Protein AF-A0A3N5HQS6-F1 (afdb_monomer_lite)

pLDDT: mean 75.88, std 8.51, range [41.97, 86.38]

Secondary structure (DSSP, 8-state):
-HHHHHHHHHHHHHHHHHHHIIIIITT-TT-HHHHHHHHHHHHHHHHHHHHHHHHHHHHHHH--EEETTEEE-SSS--SEEGGGEEEEEEETTTEEEEEETTS-EEEEETTSTTHHHHHHHHHHHTT-S-TTS----

Sequence (137 aa):
MGYWVALLLSLALSVLIAWVWAFVGSSRVDGAFQMRVAWWLALIFGCGAAFAGQRIFRLYRQALRWRGDVLTWNGSGGHVAMRSLVSLQTSVFGFAQARFAGGRSLSVDLAAAGSSDLIEKIEDVNGLAPADRPGEH

Foldseek 3Di:
DVLVCQLVVLQVLLVVLVVCLVPVQVPDPPCPVVSVVSVVSSVVSVVSNVVSVVVVVVVVQQVWDDDPQWTATRDPDGTAGLLQWPDWDQDPVQWIWTAGPPGDIDIHRNPDPCSVVVVCVSCVSNVVDDPPDDDDD

Radius of gyration: 21.73 Å; chains: 1; bounding box: 57×31×57 Å

Structure (mmCIF, N/CA/C/O backbone):
data_AF-A0A3N5HQS6-F1
#
_entry.id   AF-A0A3N5HQS6-F1
#
loop_
_atom_site.group_PDB
_atom_site.id
_atom_site.type_symbol
_atom_site.label_atom_id
_atom_site.label_alt_id
_atom_site.label_comp_id
_atom_site.label_asym_id
_atom_site.label_entity_id
_atom_site.label_seq_id
_atom_site.pdbx_PDB_ins_code
_atom_site.Cartn_x
_atom_site.Cartn_y
_atom_site.Cartn_z
_atom_site.occupancy
_atom_site.B_iso_or_equiv
_atom_site.auth_seq_id
_atom_site.auth_comp_id
_atom_site.auth_asym_id
_atom_site.auth_atom_id
_atom_site.pdbx_PDB_model_num
ATOM 1 N N . MET A 1 1 ? -8.039 2.683 -5.747 1.00 58.84 1 MET A N 1
ATOM 2 C CA . MET A 1 1 ? -7.737 3.061 -7.153 1.00 58.84 1 MET A CA 1
ATOM 3 C C . MET A 1 1 ? -6.291 3.527 -7.346 1.00 58.84 1 MET A C 1
ATOM 5 O O . MET A 1 1 ? -5.657 3.072 -8.289 1.00 58.84 1 MET A O 1
ATOM 9 N N . GLY A 1 2 ? -5.734 4.360 -6.454 1.00 72.75 2 GLY A N 1
ATOM 10 C CA . GLY A 1 2 ? -4.402 4.967 -6.634 1.00 72.75 2 GLY A CA 1
ATOM 11 C C . GLY A 1 2 ? -3.243 3.996 -6.910 1.00 72.75 2 GLY A C 1
ATOM 12 O O . GLY A 1 2 ? -2.469 4.229 -7.832 1.00 72.75 2 GLY A O 1
ATOM 13 N N . TYR A 1 3 ? -3.151 2.868 -6.194 1.00 72.19 3 TYR A N 1
ATOM 14 C CA . TYR A 1 3 ? -2.060 1.901 -6.410 1.00 72.19 3 TYR A CA 1
ATOM 15 C C . TYR A 1 3 ? -2.093 1.217 -7.780 1.00 72.19 3 TYR A C 1
ATOM 17 O O . TYR A 1 3 ? -1.038 0.952 -8.351 1.00 72.19 3 TYR A O 1
ATOM 25 N N . TRP A 1 4 ? -3.284 0.960 -8.327 1.00 72.19 4 TRP A N 1
ATOM 26 C CA . TRP A 1 4 ? -3.434 0.372 -9.660 1.00 72.19 4 TRP A CA 1
ATOM 27 C C . TRP A 1 4 ? -2.982 1.340 -10.750 1.00 72.19 4 TRP A C 1
ATOM 29 O O . TRP A 1 4 ? -2.254 0.942 -11.654 1.00 72.19 4 TRP A O 1
ATOM 39 N N . VAL A 1 5 ? -3.349 2.619 -10.625 1.00 79.50 5 VAL A N 1
ATOM 40 C CA . VAL A 1 5 ? -2.895 3.673 -11.542 1.00 79.50 5 VAL A CA 1
ATOM 41 C C . VAL A 1 5 ? -1.380 3.838 -11.456 1.00 79.50 5 VAL A C 1
ATOM 43 O O . VAL A 1 5 ? -0.713 3.833 -12.485 1.00 79.50 5 VAL A O 1
ATOM 46 N N . ALA A 1 6 ? -0.820 3.908 -10.243 1.00 75.81 6 ALA A N 1
ATOM 47 C CA . ALA A 1 6 ? 0.623 4.015 -10.043 1.00 75.81 6 ALA A CA 1
ATOM 48 C C . ALA A 1 6 ? 1.382 2.823 -10.647 1.00 75.81 6 ALA A C 1
ATOM 50 O O . ALA A 1 6 ? 2.405 3.024 -11.300 1.00 75.81 6 ALA A O 1
ATOM 51 N N . LEU A 1 7 ? 0.866 1.599 -10.483 1.00 79.19 7 LEU A N 1
ATOM 52 C CA . LEU A 1 7 ? 1.436 0.398 -11.089 1.00 79.19 7 LEU A CA 1
ATOM 53 C C . LEU A 1 7 ? 1.385 0.461 -12.618 1.00 79.19 7 LEU A C 1
ATOM 55 O O . LEU A 1 7 ? 2.422 0.311 -13.256 1.00 79.19 7 LEU A O 1
ATOM 59 N N . LEU A 1 8 ? 0.207 0.703 -13.199 1.00 81.00 8 LEU A N 1
ATOM 60 C CA . LEU A 1 8 ? 0.020 0.703 -14.652 1.00 81.00 8 LEU A CA 1
ATOM 61 C C . LEU A 1 8 ? 0.843 1.798 -15.328 1.00 81.00 8 LEU A C 1
ATOM 63 O O . LEU A 1 8 ? 1.497 1.536 -16.333 1.00 81.00 8 LEU A O 1
ATOM 67 N N . LEU A 1 9 ? 0.851 3.003 -14.760 1.00 82.75 9 LEU A N 1
ATOM 68 C CA . LEU A 1 9 ? 1.560 4.143 -15.329 1.00 82.75 9 LEU A CA 1
ATOM 69 C C . LEU A 1 9 ? 3.077 3.959 -15.220 1.00 82.75 9 LEU A C 1
ATOM 71 O O . LEU A 1 9 ? 3.785 4.160 -16.203 1.00 82.75 9 LEU A O 1
ATOM 75 N N . SER A 1 10 ? 3.575 3.494 -14.068 1.00 79.06 10 SER A N 1
ATOM 76 C CA . SER A 1 10 ? 5.007 3.214 -13.886 1.00 79.06 10 SER A CA 1
ATOM 77 C C . SER A 1 10 ? 5.477 2.066 -14.781 1.00 79.06 10 SER A C 1
ATOM 79 O O . SER A 1 10 ? 6.552 2.144 -15.369 1.00 79.06 10 SER A O 1
ATOM 81 N N . LEU A 1 11 ? 4.657 1.023 -14.942 1.00 80.62 11 LEU A N 1
ATOM 82 C CA . LEU A 1 11 ? 4.948 -0.086 -15.847 1.00 80.62 11 LEU A CA 1
ATOM 83 C C . LEU A 1 11 ? 4.964 0.382 -17.308 1.00 80.62 11 LEU A C 1
ATOM 85 O O . LEU A 1 11 ? 5.912 0.083 -18.027 1.00 80.62 11 LEU A O 1
ATOM 89 N N . ALA A 1 12 ? 3.960 1.152 -17.737 1.00 82.00 12 ALA A N 1
ATOM 90 C CA . ALA A 1 12 ? 3.877 1.684 -19.095 1.00 82.00 12 ALA A CA 1
ATOM 91 C C . ALA A 1 12 ? 5.069 2.594 -19.430 1.00 82.00 12 ALA A C 1
ATOM 93 O O . ALA A 1 12 ? 5.662 2.451 -20.497 1.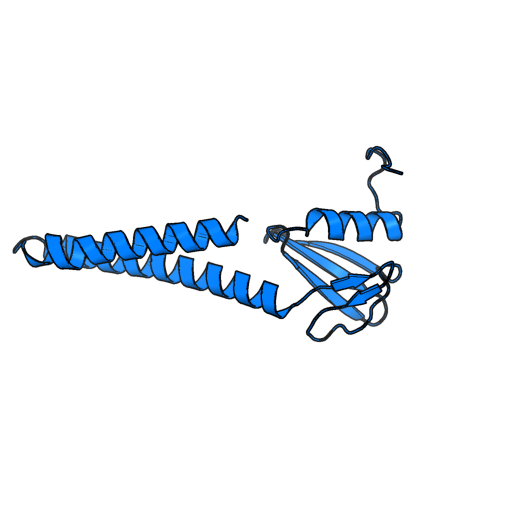00 82.00 12 ALA A O 1
ATOM 94 N N . LEU A 1 13 ? 5.468 3.475 -18.505 1.00 82.56 13 LEU A N 1
ATOM 95 C CA . LEU A 1 13 ? 6.668 4.305 -18.640 1.00 82.56 13 LEU A CA 1
ATOM 96 C C . LEU A 1 13 ? 7.939 3.457 -18.724 1.00 82.56 13 LEU A C 1
ATOM 98 O O . LEU A 1 13 ? 8.747 3.672 -19.623 1.00 82.56 13 LEU A O 1
ATOM 102 N N . SER A 1 14 ? 8.105 2.471 -17.837 1.00 82.56 14 SER A N 1
ATOM 103 C CA . SER A 1 14 ? 9.261 1.565 -17.863 1.00 82.56 14 SER A CA 1
ATOM 104 C C . SER A 1 14 ? 9.364 0.822 -19.201 1.00 82.56 14 SER A C 1
ATOM 106 O O . SER A 1 14 ? 10.429 0.812 -19.817 1.00 82.56 14 SER A O 1
ATOM 108 N N . VAL A 1 15 ? 8.246 0.287 -19.706 1.00 82.12 15 VAL A N 1
ATOM 109 C CA . VAL A 1 15 ? 8.174 -0.403 -21.004 1.00 82.12 15 VAL A CA 1
ATOM 110 C C . VAL A 1 15 ? 8.475 0.547 -22.160 1.00 82.12 15 VAL A C 1
ATOM 112 O O . VAL A 1 15 ? 9.247 0.188 -23.044 1.00 82.12 15 VAL A O 1
ATOM 115 N N . LEU A 1 16 ? 7.925 1.764 -22.153 1.00 84.19 16 LEU A N 1
ATOM 116 C CA . LEU A 1 16 ? 8.197 2.767 -23.183 1.00 84.19 16 LEU A CA 1
ATOM 117 C C . LEU A 1 16 ? 9.685 3.140 -23.216 1.00 84.19 16 LEU A C 1
ATOM 119 O O . LEU A 1 16 ? 10.287 3.177 -24.285 1.00 84.19 16 LEU A O 1
ATOM 123 N N . ILE A 1 17 ? 10.295 3.371 -22.052 1.00 81.19 17 ILE A N 1
ATOM 124 C CA . ILE A 1 17 ? 11.719 3.708 -21.940 1.00 81.19 17 ILE A CA 1
ATOM 125 C C . ILE A 1 17 ? 12.589 2.531 -22.400 1.00 81.19 17 ILE A C 1
ATOM 127 O O . ILE A 1 17 ? 13.545 2.734 -23.149 1.00 81.19 17 ILE A O 1
ATOM 131 N N . ALA A 1 18 ? 12.244 1.302 -22.009 1.00 78.12 18 ALA A N 1
ATOM 132 C CA . ALA A 1 18 ? 12.936 0.097 -22.460 1.00 78.12 18 ALA A CA 1
ATOM 133 C C . ALA A 1 18 ? 12.811 -0.101 -23.979 1.00 78.12 18 ALA A C 1
ATOM 135 O O . ALA A 1 18 ? 13.784 -0.461 -24.640 1.00 78.12 18 ALA A O 1
ATOM 136 N N . TRP A 1 19 ? 11.640 0.187 -24.548 1.00 79.94 19 TRP A N 1
ATOM 137 C CA . TRP A 1 19 ? 11.405 0.124 -25.987 1.00 79.94 19 TRP A CA 1
ATOM 138 C C . TRP A 1 19 ? 12.246 1.160 -26.745 1.00 79.94 19 TRP A C 1
ATOM 140 O O . TRP A 1 19 ? 12.931 0.810 -27.708 1.00 79.94 19 TRP A O 1
ATOM 150 N N . VAL A 1 20 ? 12.280 2.412 -26.271 1.00 79.62 20 VAL A N 1
ATOM 151 C CA . VAL A 1 20 ? 13.139 3.470 -26.834 1.00 79.62 20 VAL A CA 1
ATOM 152 C C . VAL A 1 20 ? 14.612 3.069 -26.748 1.00 79.62 20 VAL A C 1
ATOM 154 O O . VAL A 1 20 ? 15.352 3.229 -27.718 1.00 79.62 20 VAL A O 1
ATOM 157 N N . TRP A 1 21 ? 15.044 2.498 -25.623 1.00 76.19 21 TRP A N 1
ATOM 158 C CA . TRP A 1 21 ? 16.409 2.003 -25.461 1.00 76.19 21 TRP A CA 1
ATOM 159 C C . TRP A 1 21 ? 16.751 0.906 -26.482 1.00 76.19 21 TRP A C 1
ATOM 161 O O . TRP A 1 21 ? 17.782 0.995 -27.150 1.00 76.19 21 TRP A O 1
ATOM 171 N N . ALA A 1 22 ? 15.868 -0.084 -26.647 1.00 74.25 22 ALA A N 1
ATOM 172 C CA . ALA A 1 22 ? 16.094 -1.243 -27.507 1.00 74.25 22 ALA A CA 1
ATOM 173 C C . ALA A 1 22 ? 16.094 -0.902 -29.008 1.00 74.25 22 ALA A C 1
ATOM 175 O O . ALA A 1 22 ? 16.921 -1.437 -29.746 1.00 74.25 22 ALA A O 1
ATOM 176 N N . PHE A 1 23 ? 15.204 -0.014 -29.464 1.00 74.88 23 PHE A N 1
ATOM 177 C CA . PHE A 1 23 ? 15.024 0.283 -30.894 1.00 74.88 23 PHE A CA 1
ATOM 178 C C . PHE A 1 23 ? 15.694 1.586 -31.357 1.00 74.88 23 PHE A C 1
ATOM 180 O O . PHE A 1 23 ? 16.264 1.635 -32.447 1.00 74.88 23 PHE A O 1
ATOM 187 N N . VAL A 1 24 ? 15.647 2.648 -30.547 1.00 66.81 24 VAL A N 1
ATOM 188 C CA . VAL A 1 24 ? 16.149 3.986 -30.925 1.00 66.81 24 VAL A CA 1
ATOM 189 C C . VAL A 1 24 ? 17.568 4.224 -30.411 1.00 66.81 24 VAL A C 1
ATOM 191 O O . VAL A 1 24 ? 18.371 4.870 -31.079 1.00 66.81 24 VAL A O 1
ATOM 194 N N . GLY A 1 25 ? 17.890 3.713 -29.221 1.00 59.44 25 GLY A N 1
ATOM 195 C CA . GLY A 1 25 ? 19.224 3.847 -28.637 1.00 59.44 25 GLY A CA 1
ATOM 196 C C . GLY A 1 25 ? 20.268 2.979 -29.341 1.00 59.44 25 GLY A C 1
ATOM 197 O O . GLY A 1 25 ? 21.368 3.448 -29.613 1.00 59.44 25 GLY A O 1
ATOM 198 N N . SER A 1 26 ? 19.915 1.735 -29.681 1.00 61.91 26 SER A N 1
ATOM 199 C CA . SER A 1 26 ? 20.838 0.752 -30.279 1.00 61.91 26 SER A CA 1
ATOM 200 C C . SER A 1 26 ? 21.349 1.141 -31.670 1.00 61.91 26 SER A C 1
ATOM 202 O O . SER A 1 26 ? 22.378 0.636 -32.112 1.00 61.91 26 SER A O 1
ATOM 204 N N . SER A 1 27 ? 20.658 2.061 -32.345 1.00 62.53 27 SER A N 1
ATOM 205 C CA . SER A 1 27 ? 20.974 2.550 -33.687 1.00 62.53 27 SER A CA 1
ATOM 206 C C . SER A 1 27 ? 21.836 3.824 -33.701 1.00 62.53 27 SER A C 1
ATOM 208 O O . SER A 1 27 ? 22.257 4.251 -34.777 1.00 62.53 27 SER A O 1
ATOM 210 N N . ARG A 1 28 ? 22.146 4.438 -32.544 1.00 64.31 28 ARG A N 1
ATOM 211 C CA . ARG A 1 28 ? 22.960 5.669 -32.455 1.00 64.31 28 ARG A CA 1
ATOM 212 C C . ARG A 1 28 ? 24.326 5.416 -31.811 1.00 64.31 28 ARG A C 1
ATOM 214 O O . ARG A 1 28 ? 24.419 5.161 -30.614 1.00 64.31 28 ARG A O 1
ATOM 221 N N . VAL A 1 29 ? 25.391 5.589 -32.596 1.00 58.25 29 VAL A N 1
ATOM 222 C CA . VAL A 1 29 ? 26.792 5.370 -32.179 1.00 58.25 29 VAL A CA 1
ATOM 223 C C . VAL A 1 29 ? 27.262 6.363 -31.093 1.00 58.25 29 VAL A C 1
ATOM 225 O O . VAL A 1 29 ? 28.062 5.987 -30.243 1.00 58.25 29 VAL A O 1
ATOM 228 N N . ASP A 1 30 ? 26.679 7.568 -31.018 1.00 64.38 30 ASP A N 1
ATOM 229 C CA . ASP A 1 30 ? 26.997 8.598 -30.001 1.00 64.38 30 ASP A CA 1
ATOM 230 C C . ASP A 1 30 ? 26.065 8.590 -28.766 1.00 64.38 30 ASP A C 1
ATOM 232 O O . ASP A 1 30 ? 26.090 9.487 -27.922 1.00 64.38 30 ASP A O 1
ATOM 236 N N . GLY A 1 31 ? 25.208 7.573 -28.632 1.00 61.88 31 GLY A N 1
ATOM 237 C CA . GLY A 1 31 ? 24.135 7.529 -27.630 1.00 61.88 31 GLY A CA 1
ATOM 238 C C . GLY A 1 31 ? 24.490 6.903 -26.276 1.00 61.88 31 GLY A C 1
ATOM 239 O O . GLY A 1 31 ? 23.603 6.770 -25.433 1.00 61.88 31 GLY A O 1
ATOM 240 N N . ALA A 1 32 ? 25.740 6.499 -26.025 1.00 71.56 32 ALA A N 1
ATOM 241 C CA . ALA A 1 32 ? 26.094 5.644 -24.880 1.00 71.56 32 ALA A CA 1
ATOM 242 C C . ALA A 1 32 ? 25.681 6.217 -23.506 1.00 71.56 32 ALA A C 1
ATOM 244 O O . ALA A 1 32 ? 25.231 5.478 -22.625 1.00 71.56 32 ALA A O 1
ATOM 245 N N . PHE A 1 33 ? 25.778 7.538 -23.319 1.00 71.50 33 PHE A N 1
ATOM 246 C CA . PHE A 1 33 ? 25.311 8.201 -22.097 1.00 71.50 33 PHE A CA 1
ATOM 247 C C . PHE A 1 33 ? 23.777 8.193 -21.985 1.00 71.50 33 PHE A C 1
ATOM 249 O O . PHE A 1 33 ? 23.237 7.843 -20.935 1.00 71.50 33 PHE A O 1
ATOM 256 N N . GLN A 1 34 ? 23.065 8.484 -23.079 1.00 70.50 34 GLN A N 1
ATOM 257 C CA . GLN A 1 34 ? 21.597 8.442 -23.126 1.00 70.50 34 GLN A CA 1
ATOM 258 C C . GLN A 1 34 ? 21.064 7.026 -22.867 1.00 70.50 34 GLN A C 1
ATOM 260 O O . GLN A 1 34 ? 20.081 6.858 -22.149 1.00 70.50 34 GLN A O 1
ATOM 265 N N . MET A 1 35 ? 21.756 5.999 -23.367 1.00 74.06 35 MET A N 1
ATOM 266 C CA . MET A 1 35 ? 21.405 4.600 -23.125 1.00 74.06 35 MET A CA 1
ATOM 267 C C . MET A 1 35 ? 21.574 4.190 -21.655 1.00 74.06 35 MET A C 1
ATOM 269 O O . MET A 1 35 ? 20.740 3.447 -21.139 1.00 74.06 35 MET A O 1
ATOM 273 N N . ARG A 1 36 ? 22.594 4.698 -20.946 1.00 78.69 36 ARG A N 1
ATOM 274 C CA . ARG A 1 36 ? 22.748 4.471 -19.493 1.00 78.69 36 ARG A CA 1
ATOM 275 C C . ARG A 1 36 ? 21.651 5.163 -18.686 1.00 78.69 36 ARG A C 1
ATOM 277 O O . ARG A 1 36 ? 21.110 4.564 -17.762 1.00 78.69 36 ARG A O 1
ATOM 284 N N . VAL A 1 37 ? 21.303 6.400 -19.039 1.00 79.00 37 VAL A N 1
ATOM 285 C CA . VAL A 1 37 ? 20.238 7.161 -18.364 1.00 79.00 37 VAL A CA 1
ATOM 286 C C . VAL A 1 37 ? 18.874 6.496 -18.567 1.00 79.00 37 VAL A C 1
ATOM 288 O O . VAL A 1 37 ? 18.142 6.307 -17.599 1.00 79.00 37 VAL A O 1
ATOM 291 N N . ALA A 1 38 ? 18.553 6.068 -19.791 1.00 79.00 38 ALA A N 1
ATOM 292 C CA . ALA A 1 38 ? 17.314 5.348 -20.083 1.00 79.00 38 ALA A CA 1
ATOM 293 C C . ALA A 1 38 ? 17.212 4.030 -19.299 1.00 79.00 38 ALA A C 1
ATOM 295 O O . ALA A 1 38 ? 16.154 3.723 -18.753 1.00 79.00 38 ALA A O 1
ATOM 296 N N . TRP A 1 39 ? 18.315 3.288 -19.163 1.00 77.50 39 TRP A N 1
ATOM 297 C CA . TRP A 1 39 ? 18.341 2.077 -18.344 1.00 77.50 39 TRP A CA 1
ATOM 298 C C . TRP A 1 39 ? 18.027 2.368 -16.867 1.00 77.50 39 TRP A C 1
ATOM 300 O O . TRP A 1 39 ? 17.177 1.703 -16.275 1.00 77.50 39 TRP A O 1
ATOM 310 N N . TRP A 1 40 ? 18.636 3.408 -16.286 1.00 78.75 40 TRP A N 1
ATOM 311 C CA . TRP A 1 40 ? 18.348 3.816 -14.906 1.00 78.75 40 TRP A CA 1
ATOM 312 C C . TRP A 1 40 ? 16.906 4.287 -14.715 1.00 78.75 40 TRP A C 1
ATOM 314 O O . TRP A 1 40 ? 16.279 3.918 -13.723 1.00 78.75 40 TRP A O 1
ATOM 324 N N . LEU A 1 41 ? 16.348 5.049 -15.662 1.00 81.81 41 LEU A N 1
ATOM 325 C CA . LEU A 1 41 ? 14.941 5.444 -15.605 1.00 81.81 41 LEU A CA 1
ATOM 326 C C . LEU A 1 41 ? 14.018 4.221 -15.666 1.00 81.81 41 LEU A C 1
ATOM 328 O O . LEU A 1 41 ? 13.121 4.101 -14.834 1.00 81.81 41 LEU A O 1
ATOM 332 N N . ALA A 1 42 ? 14.248 3.297 -16.604 1.00 80.06 42 ALA A N 1
ATOM 333 C CA . ALA A 1 42 ? 13.451 2.077 -16.718 1.00 80.06 42 ALA A CA 1
ATOM 334 C C . ALA A 1 42 ? 13.491 1.254 -15.423 1.00 80.06 42 ALA A C 1
ATOM 336 O O . ALA A 1 42 ? 12.451 0.749 -14.994 1.00 80.06 42 ALA A O 1
ATOM 337 N N . LEU A 1 43 ? 14.658 1.183 -14.772 1.00 82.19 43 LEU A N 1
ATOM 338 C CA . LEU A 1 43 ? 14.838 0.510 -13.490 1.00 82.19 43 LEU A CA 1
ATOM 339 C C . LEU A 1 43 ? 14.072 1.214 -12.365 1.00 82.19 43 LEU A C 1
ATOM 341 O O . LEU A 1 43 ? 13.345 0.552 -11.632 1.00 82.19 43 LEU A O 1
ATOM 345 N N . ILE A 1 44 ? 14.170 2.542 -12.243 1.00 85.88 44 ILE A N 1
ATOM 346 C CA . ILE A 1 44 ? 13.446 3.310 -11.216 1.00 85.88 44 ILE A CA 1
ATOM 347 C C . ILE A 1 44 ? 11.930 3.140 -11.378 1.00 85.88 44 ILE A C 1
ATOM 349 O O . ILE A 1 44 ? 11.237 2.835 -10.405 1.00 85.88 44 ILE A O 1
ATOM 353 N N . PHE A 1 45 ? 11.411 3.268 -12.602 1.00 79.44 45 PHE A N 1
ATOM 354 C CA . PHE A 1 45 ? 9.988 3.064 -12.881 1.00 79.44 45 PHE A CA 1
ATOM 355 C C . PHE A 1 45 ? 9.556 1.607 -12.662 1.00 79.44 45 PHE A C 1
ATOM 357 O O . PHE A 1 45 ? 8.486 1.361 -12.103 1.00 79.44 45 PHE A O 1
ATOM 364 N N . GLY A 1 46 ? 10.403 0.639 -13.021 1.00 77.25 46 GLY A N 1
ATOM 365 C CA . GLY A 1 46 ? 10.173 -0.780 -12.748 1.00 77.25 46 GLY A CA 1
ATOM 366 C C . GLY A 1 46 ? 10.103 -1.080 -11.247 1.00 77.25 46 GLY A C 1
ATOM 367 O O . GLY A 1 46 ? 9.169 -1.740 -10.792 1.00 77.25 46 GLY A O 1
ATOM 368 N N . CYS A 1 47 ? 11.024 -0.529 -10.454 1.00 85.12 47 CYS A N 1
ATOM 369 C CA . CYS A 1 47 ? 11.001 -0.615 -8.993 1.00 85.12 47 CYS A CA 1
ATOM 370 C C . CYS A 1 47 ? 9.746 0.040 -8.399 1.00 85.12 47 CYS A C 1
ATOM 372 O O . CYS A 1 47 ? 9.131 -0.528 -7.497 1.00 85.12 47 CYS A O 1
ATOM 374 N N . GLY A 1 48 ? 9.323 1.194 -8.925 1.00 78.12 48 GLY A N 1
ATOM 375 C CA . GLY A 1 48 ? 8.073 1.849 -8.531 1.00 78.12 48 GLY A CA 1
ATOM 376 C C . GLY A 1 48 ? 6.843 0.973 -8.792 1.00 78.12 48 GLY A C 1
ATOM 377 O O . GLY A 1 48 ? 5.999 0.802 -7.908 1.00 78.12 48 GLY A O 1
ATOM 378 N N . ALA A 1 49 ? 6.778 0.340 -9.968 1.00 77.81 49 ALA A N 1
ATOM 379 C CA . ALA A 1 49 ? 5.720 -0.607 -10.312 1.00 77.81 49 ALA A CA 1
ATOM 380 C C . ALA A 1 49 ? 5.739 -1.847 -9.400 1.00 77.81 49 ALA A C 1
ATOM 382 O O . ALA A 1 49 ? 4.693 -2.252 -8.894 1.00 77.81 49 ALA A O 1
ATOM 383 N N . ALA A 1 50 ?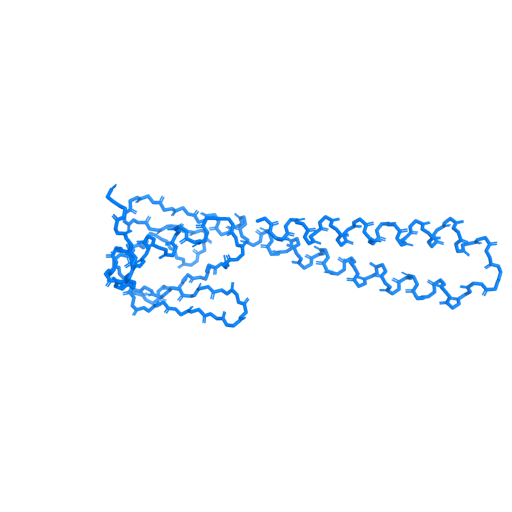 6.918 -2.415 -9.127 1.00 82.44 50 ALA A N 1
ATOM 384 C CA . ALA A 1 50 ? 7.073 -3.554 -8.224 1.00 82.44 50 ALA A CA 1
ATOM 385 C C . ALA A 1 50 ? 6.629 -3.215 -6.792 1.00 82.44 50 ALA A C 1
ATOM 387 O O . ALA A 1 50 ? 5.922 -4.002 -6.161 1.00 82.44 50 ALA A O 1
ATOM 388 N N . PHE A 1 51 ? 6.968 -2.022 -6.296 1.00 82.81 51 PHE A N 1
ATOM 389 C CA . PHE A 1 51 ? 6.519 -1.549 -4.991 1.00 82.81 51 PHE A CA 1
ATOM 390 C C . PHE A 1 51 ? 4.991 -1.423 -4.937 1.00 82.81 51 PHE A C 1
ATOM 392 O O . PHE A 1 51 ? 4.365 -1.980 -4.035 1.00 82.81 51 PHE A O 1
ATOM 399 N N . ALA A 1 52 ? 4.366 -0.773 -5.925 1.00 79.56 52 ALA A N 1
ATOM 400 C CA . ALA A 1 52 ? 2.907 -0.678 -6.011 1.00 79.56 52 ALA A CA 1
ATOM 401 C C . ALA A 1 52 ? 2.241 -2.066 -6.105 1.00 79.56 52 ALA A C 1
ATOM 403 O O . ALA A 1 52 ? 1.253 -2.333 -5.419 1.00 79.56 52 ALA A O 1
ATOM 404 N N . GLY A 1 53 ? 2.826 -2.987 -6.875 1.00 77.38 53 GLY A N 1
ATOM 405 C CA . GLY A 1 53 ? 2.352 -4.365 -7.009 1.00 77.38 53 GLY A CA 1
ATOM 406 C C . GLY A 1 53 ? 2.435 -5.139 -5.697 1.00 77.38 53 GLY A C 1
ATOM 407 O O . GLY A 1 53 ? 1.473 -5.796 -5.300 1.00 77.38 53 GLY A O 1
ATOM 408 N N . GLN A 1 54 ? 3.535 -4.994 -4.956 1.00 81.12 54 GLN A N 1
ATOM 409 C CA . GLN A 1 54 ? 3.686 -5.588 -3.629 1.00 81.12 54 GLN A CA 1
ATOM 410 C C . GLN A 1 54 ? 2.626 -5.067 -2.648 1.00 81.12 54 GLN A C 1
ATOM 412 O O . GLN A 1 54 ? 2.122 -5.828 -1.820 1.00 81.12 54 GLN A O 1
ATOM 417 N N . ARG A 1 55 ? 2.267 -3.781 -2.730 1.00 78.81 55 ARG A N 1
ATOM 418 C CA . ARG A 1 55 ? 1.216 -3.174 -1.896 1.00 78.81 55 ARG A CA 1
ATOM 419 C C . ARG A 1 55 ? -0.152 -3.759 -2.214 1.00 78.81 55 ARG A C 1
ATOM 421 O O . ARG A 1 55 ? -0.833 -4.218 -1.299 1.00 78.81 55 ARG A O 1
ATOM 428 N N . ILE A 1 56 ? -0.496 -3.830 -3.499 1.00 78.44 56 ILE A N 1
ATOM 429 C CA . ILE A 1 56 ? -1.725 -4.472 -3.978 1.00 78.44 56 ILE A CA 1
ATOM 430 C C . ILE A 1 56 ? -1.777 -5.925 -3.497 1.00 78.44 56 ILE A C 1
ATOM 432 O O . ILE A 1 56 ? -2.765 -6.340 -2.900 1.00 78.44 56 ILE A O 1
ATOM 436 N N . PHE A 1 57 ? -0.696 -6.688 -3.663 1.00 78.38 57 PHE A N 1
ATOM 437 C CA . PHE A 1 57 ? -0.649 -8.085 -3.237 1.00 78.38 57 PHE A CA 1
ATOM 438 C C . PHE A 1 57 ? -0.848 -8.250 -1.724 1.00 78.38 57 PHE A C 1
ATOM 440 O O . PHE A 1 57 ? -1.584 -9.134 -1.289 1.00 78.38 57 PHE A O 1
ATOM 447 N N . ARG A 1 58 ? -0.236 -7.385 -0.904 1.00 75.94 58 ARG A N 1
ATOM 448 C CA . ARG A 1 58 ? -0.439 -7.396 0.554 1.00 75.94 58 ARG A CA 1
ATOM 449 C C . ARG A 1 58 ? -1.888 -7.090 0.936 1.00 75.94 58 ARG A C 1
ATOM 451 O O . ARG A 1 58 ? -2.425 -7.786 1.793 1.00 75.94 58 ARG A O 1
ATOM 458 N N . LEU A 1 59 ? -2.516 -6.119 0.273 1.00 74.31 59 LEU A N 1
ATOM 459 C CA . LEU A 1 59 ? -3.928 -5.770 0.464 1.00 74.31 59 LEU A CA 1
ATOM 460 C C . LEU A 1 59 ? -4.856 -6.939 0.114 1.00 74.31 59 LEU A C 1
ATOM 462 O O . LEU A 1 59 ? -5.693 -7.330 0.924 1.00 74.31 59 LEU A O 1
ATOM 466 N N . TYR A 1 60 ? -4.656 -7.560 -1.052 1.00 72.44 60 TYR A N 1
ATOM 467 C CA . TYR A 1 60 ? -5.417 -8.748 -1.447 1.00 72.44 60 TYR A CA 1
ATOM 468 C C . TYR A 1 60 ? -5.216 -9.907 -0.469 1.00 72.44 60 TYR A C 1
ATOM 470 O O . TYR A 1 60 ? -6.168 -10.607 -0.128 1.00 72.44 60 TYR A O 1
ATOM 478 N N . ARG A 1 61 ? -3.989 -10.095 0.026 1.00 73.62 61 ARG A N 1
ATOM 479 C CA . ARG A 1 61 ? -3.670 -11.166 0.972 1.00 73.62 61 ARG A CA 1
ATOM 480 C C . ARG A 1 61 ? -4.279 -10.943 2.357 1.00 73.62 61 ARG A C 1
ATOM 482 O O . ARG A 1 61 ? -4.624 -11.930 3.002 1.00 73.62 61 ARG A O 1
ATOM 489 N N . GLN A 1 62 ? -4.439 -9.694 2.806 1.00 70.62 62 GLN A N 1
ATOM 490 C CA . GLN A 1 62 ? -5.116 -9.382 4.071 1.00 70.62 62 GLN A CA 1
ATOM 491 C C . GLN A 1 62 ? -6.594 -9.793 4.056 1.00 70.62 62 GLN A C 1
ATOM 493 O O . GLN A 1 62 ? -7.126 -10.068 5.128 1.00 70.62 62 GLN A O 1
ATOM 498 N N . ALA A 1 63 ? -7.232 -9.894 2.878 1.00 72.62 63 ALA A N 1
ATOM 499 C CA . ALA A 1 63 ? -8.594 -10.411 2.687 1.00 72.62 63 ALA A CA 1
ATOM 500 C C . ALA A 1 63 ? -9.570 -9.943 3.781 1.00 72.62 63 ALA A C 1
ATOM 502 O O . ALA A 1 63 ? -10.284 -10.747 4.383 1.00 72.62 63 ALA A O 1
ATOM 503 N N . LEU A 1 64 ? -9.530 -8.643 4.074 1.00 75.00 64 LEU A N 1
ATOM 504 C CA . LEU A 1 64 ? -10.294 -8.059 5.159 1.00 75.00 64 LEU A CA 1
ATOM 505 C C . LEU A 1 64 ? -11.783 -8.167 4.840 1.00 75.00 64 LEU A C 1
ATOM 507 O O . LEU A 1 64 ? -12.238 -7.737 3.782 1.00 75.00 64 LEU A O 1
ATOM 511 N N . ARG A 1 65 ? -12.536 -8.778 5.746 1.00 79.62 65 ARG A N 1
ATOM 512 C CA . ARG A 1 65 ? -13.980 -8.939 5.646 1.00 79.62 65 ARG A CA 1
ATOM 513 C C . ARG A 1 65 ? -14.591 -8.434 6.936 1.00 79.62 65 ARG A C 1
ATOM 515 O O . ARG A 1 65 ? -14.157 -8.795 8.025 1.00 79.62 65 ARG A O 1
ATOM 522 N N . TRP A 1 66 ? -15.626 -7.624 6.821 1.00 76.12 66 TRP A N 1
ATOM 523 C CA . TRP A 1 66 ? -16.464 -7.285 7.958 1.00 76.12 66 TRP A CA 1
ATOM 524 C C . TRP A 1 66 ? -17.867 -7.828 7.718 1.00 76.12 66 TRP A C 1
ATOM 526 O O . TRP A 1 66 ? -18.366 -7.834 6.592 1.00 76.12 66 TRP A O 1
ATOM 536 N N . ARG A 1 67 ? -18.494 -8.343 8.773 1.00 76.06 67 ARG A N 1
ATOM 537 C CA . ARG A 1 67 ? -19.882 -8.807 8.746 1.00 76.06 67 ARG A CA 1
ATOM 538 C C . ARG A 1 67 ? -20.555 -8.359 10.038 1.00 76.06 67 ARG A C 1
ATOM 540 O O . ARG A 1 67 ? -20.267 -8.906 11.100 1.00 76.06 67 ARG A O 1
ATOM 547 N N . GLY A 1 68 ? -21.436 -7.364 9.934 1.00 80.44 68 GLY A N 1
ATOM 548 C CA . GLY A 1 68 ? -22.023 -6.704 11.104 1.00 80.44 68 GLY A CA 1
ATOM 549 C C . GLY A 1 68 ? -20.937 -6.067 11.975 1.00 80.44 68 GLY A C 1
ATOM 550 O O . GLY A 1 68 ? -20.057 -5.392 11.451 1.00 80.44 68 GLY A O 1
ATOM 551 N N . ASP A 1 69 ? -20.965 -6.364 13.274 1.00 79.38 69 ASP A N 1
ATOM 552 C CA . ASP A 1 69 ? -20.011 -5.847 14.268 1.00 79.38 69 ASP A CA 1
ATOM 553 C C . ASP A 1 69 ? -18.700 -6.655 14.346 1.00 79.38 69 ASP A C 1
ATOM 555 O O . ASP A 1 69 ? -17.873 -6.403 15.222 1.00 79.38 69 ASP A O 1
ATOM 559 N N . VAL A 1 70 ? -18.488 -7.652 13.477 1.00 81.00 70 VAL A N 1
ATOM 560 C CA . VAL A 1 70 ? -17.295 -8.515 13.515 1.00 81.00 70 VAL A CA 1
ATOM 561 C C . VAL A 1 70 ? -16.397 -8.251 12.315 1.00 81.00 70 VAL A C 1
ATOM 563 O O . VAL A 1 70 ? -16.816 -8.346 11.160 1.00 81.00 70 VAL A O 1
ATOM 566 N N . LEU A 1 71 ? -15.129 -7.987 12.608 1.00 82.81 71 LEU A N 1
ATOM 567 C CA . LEU A 1 71 ? -14.051 -7.810 11.653 1.00 82.81 71 LEU A CA 1
ATOM 568 C C . LEU A 1 71 ? -13.189 -9.075 11.603 1.00 82.81 71 LEU A C 1
ATOM 570 O O . LEU A 1 71 ? -12.847 -9.654 12.638 1.00 82.81 71 LEU A O 1
ATOM 574 N N . THR A 1 72 ? -12.842 -9.517 10.400 1.00 81.62 72 THR A N 1
ATOM 575 C CA . THR A 1 72 ? -11.985 -10.679 10.158 1.00 81.62 72 THR A CA 1
ATOM 576 C C . THR A 1 72 ? -10.970 -10.346 9.079 1.00 81.62 72 THR A C 1
ATOM 578 O O . THR A 1 72 ? -11.279 -9.678 8.094 1.00 81.62 72 THR A O 1
ATOM 581 N N . TRP A 1 73 ? -9.727 -10.779 9.257 1.00 83.88 73 TRP A N 1
ATOM 582 C CA . TRP A 1 73 ? -8.701 -10.616 8.236 1.00 83.88 73 TRP A CA 1
ATOM 583 C C . TRP A 1 73 ? -7.737 -11.793 8.256 1.00 83.88 73 TRP A C 1
ATOM 585 O O . TRP A 1 73 ? -7.530 -12.445 9.279 1.00 83.88 73 TRP A O 1
ATOM 595 N N . ASN A 1 74 ? -7.145 -12.085 7.104 1.00 69.81 74 ASN A N 1
ATOM 596 C CA . ASN A 1 74 ? -6.122 -13.113 6.994 1.00 69.81 74 ASN A CA 1
ATOM 597 C C . ASN A 1 74 ? -4.824 -12.610 7.640 1.00 69.81 74 ASN A C 1
ATOM 599 O O . ASN A 1 74 ? -4.202 -11.656 7.166 1.00 69.81 74 ASN A O 1
ATOM 603 N N . GLY A 1 75 ? -4.414 -13.255 8.735 1.00 69.44 75 GLY A N 1
ATOM 604 C CA . GLY A 1 75 ? -3.218 -12.906 9.502 1.00 69.44 75 GLY A CA 1
ATOM 605 C C . GLY A 1 75 ? -3.371 -13.199 10.996 1.00 69.44 75 GLY A C 1
ATOM 606 O O . GLY A 1 75 ? -4.099 -14.101 11.394 1.00 69.44 75 GLY A O 1
ATOM 607 N N . SER A 1 76 ? -2.682 -12.421 11.834 1.00 61.03 76 SER A N 1
ATOM 608 C CA . SER A 1 76 ? -2.661 -12.568 13.301 1.00 61.03 76 SER A CA 1
ATOM 609 C C . SER A 1 76 ? -3.935 -12.097 14.017 1.00 61.03 76 SER A C 1
ATOM 611 O O . SER A 1 76 ? -4.008 -12.149 15.245 1.00 61.03 76 SER A O 1
ATOM 613 N N . GLY A 1 77 ? -4.943 -11.627 13.283 1.00 63.00 77 GLY A N 1
ATOM 614 C CA . GLY A 1 77 ? -6.189 -11.133 13.850 1.00 63.00 77 GLY A CA 1
ATOM 615 C C . GLY A 1 77 ? -7.371 -11.900 13.301 1.00 63.00 77 GLY A C 1
ATOM 616 O O . GLY A 1 77 ? -7.907 -11.555 12.256 1.00 63.00 77 GLY A O 1
ATOM 617 N N . GLY A 1 78 ? -7.751 -12.955 14.023 1.00 65.31 78 GLY A N 1
ATOM 618 C CA . GLY A 1 78 ? -8.980 -13.702 13.770 1.00 65.31 78 GLY A CA 1
ATOM 619 C C . GLY A 1 78 ? -10.239 -12.844 13.952 1.00 65.31 78 GLY A C 1
ATOM 620 O O . GLY A 1 78 ? -10.251 -11.647 13.702 1.00 65.31 78 GLY A O 1
ATOM 621 N N . HIS A 1 79 ? -11.329 -13.445 14.419 1.00 76.38 79 HIS A N 1
ATOM 622 C CA . HIS A 1 79 ? -12.577 -12.713 14.648 1.00 76.38 79 HIS A CA 1
ATOM 623 C C . HIS A 1 79 ? -12.415 -11.678 15.775 1.00 76.38 79 HIS A C 1
ATOM 625 O O . HIS A 1 79 ? -12.126 -12.043 16.919 1.00 76.38 79 HIS A O 1
ATOM 631 N N . VAL A 1 80 ? -12.578 -10.392 15.454 1.00 80.31 80 VAL A N 1
ATOM 632 C CA . VAL A 1 80 ? -12.504 -9.275 16.407 1.00 80.31 80 VAL A CA 1
ATOM 633 C C . VAL A 1 80 ? -13.779 -8.449 16.319 1.00 80.31 80 VAL A C 1
ATOM 635 O O . VAL A 1 80 ? -14.191 -8.055 15.234 1.00 80.31 80 VAL A O 1
ATOM 638 N N . ALA A 1 81 ? -14.407 -8.177 17.462 1.00 80.38 81 ALA A N 1
ATOM 639 C CA . ALA A 1 81 ? -15.561 -7.288 17.520 1.00 80.38 81 ALA A CA 1
ATOM 640 C C . ALA A 1 81 ? -15.116 -5.829 17.324 1.00 80.38 81 ALA A C 1
ATOM 642 O O . ALA A 1 81 ? -14.227 -5.359 18.035 1.00 80.38 81 ALA A O 1
ATOM 643 N N . MET A 1 82 ? -15.748 -5.091 16.411 1.00 78.88 82 MET A N 1
ATOM 644 C CA . MET A 1 82 ? -15.451 -3.678 16.139 1.00 78.88 82 MET A CA 1
ATOM 645 C C . MET A 1 82 ? -15.578 -2.809 17.393 1.00 78.88 82 MET A C 1
ATOM 647 O O . MET A 1 82 ? -14.749 -1.932 17.601 1.00 78.88 82 MET A O 1
ATOM 651 N N . ARG A 1 83 ? -16.556 -3.114 18.260 1.00 78.94 83 ARG A N 1
ATOM 652 C CA . ARG A 1 83 ? -16.784 -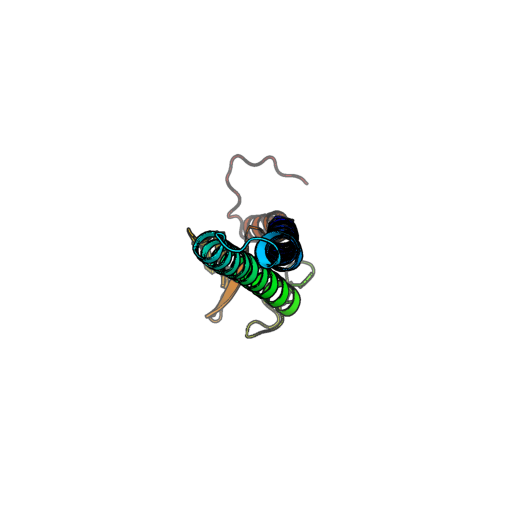2.453 19.562 1.00 78.94 83 ARG A CA 1
ATOM 653 C C . ARG A 1 83 ? -15.641 -2.600 20.564 1.00 78.94 83 ARG A C 1
ATOM 655 O O . ARG A 1 83 ? -15.648 -1.966 21.609 1.00 78.94 83 ARG A O 1
ATOM 662 N N . SER A 1 84 ? -14.688 -3.490 20.298 1.00 81.69 84 SER A N 1
ATOM 663 C CA . SER A 1 84 ? -13.531 -3.691 21.169 1.00 81.69 84 SER A CA 1
ATOM 664 C C . SER A 1 84 ? -12.371 -2.754 20.833 1.00 81.69 84 SER A C 1
ATOM 666 O O . SER A 1 84 ? -11.237 -3.032 21.215 1.00 81.69 84 SER A O 1
ATOM 668 N N . LEU A 1 85 ? -12.613 -1.678 20.082 1.00 81.25 85 LEU A N 1
ATOM 669 C CA . LEU A 1 85 ? -11.578 -0.726 19.706 1.00 81.25 85 LEU A CA 1
ATOM 670 C C . LEU A 1 85 ? -11.035 -0.010 20.950 1.00 81.25 85 LEU A C 1
ATOM 672 O O . LEU A 1 85 ? -11.777 0.539 21.755 1.00 81.25 85 LEU A O 1
ATOM 676 N N . VAL A 1 86 ? -9.714 -0.019 21.089 1.00 84.81 86 VAL A N 1
ATOM 677 C CA . VAL A 1 86 ? -8.970 0.665 22.154 1.00 84.81 86 VAL A CA 1
ATOM 678 C C . VAL A 1 86 ? -8.376 1.967 21.633 1.00 84.81 86 VAL A C 1
ATOM 680 O O . VAL A 1 86 ? -8.367 2.971 22.336 1.00 84.81 86 VAL A O 1
ATOM 683 N N . SER A 1 87 ? -7.851 1.960 20.406 1.00 82.75 87 SER A N 1
ATOM 684 C CA . SER A 1 87 ? -7.303 3.165 19.788 1.00 82.75 87 SER A CA 1
ATOM 685 C C . SER A 1 87 ? -7.357 3.088 18.270 1.00 82.75 87 SER A C 1
ATOM 687 O O . SER A 1 87 ? -7.078 2.037 17.690 1.00 82.75 87 SER A O 1
ATOM 689 N N . LEU A 1 88 ? -7.606 4.225 17.631 1.00 83.25 88 LEU A N 1
ATOM 690 C CA . LEU A 1 88 ? -7.465 4.414 16.194 1.00 83.25 88 LEU A CA 1
ATOM 691 C C . LEU A 1 88 ? -6.444 5.529 15.965 1.00 83.25 88 LEU A C 1
ATOM 693 O O . LEU A 1 88 ? -6.600 6.627 16.489 1.00 83.25 88 LEU A O 1
ATOM 697 N N . GLN A 1 89 ? -5.370 5.234 15.238 1.00 83.12 89 GLN A N 1
ATOM 698 C CA . GLN A 1 89 ? -4.332 6.213 14.920 1.00 83.12 89 GLN A CA 1
ATOM 699 C C . GLN A 1 89 ? -4.068 6.228 13.424 1.00 83.12 89 GLN A C 1
ATOM 701 O O . GLN A 1 89 ? -3.782 5.193 12.826 1.00 83.12 89 GLN A O 1
ATOM 706 N N . THR A 1 90 ? -4.108 7.407 12.818 1.00 82.06 90 THR A N 1
ATOM 707 C CA . THR A 1 90 ? -3.675 7.602 11.436 1.00 82.06 90 THR A CA 1
ATOM 708 C C . THR A 1 90 ? -2.182 7.900 11.403 1.00 82.06 90 THR A C 1
ATOM 710 O O . THR A 1 90 ? -1.697 8.843 12.024 1.00 82.06 90 THR A O 1
ATOM 713 N N . SER A 1 91 ? -1.437 7.087 10.670 1.00 78.31 91 SER A N 1
ATOM 714 C CA . SER A 1 91 ? -0.030 7.295 10.376 1.00 78.31 91 SER A CA 1
ATOM 715 C C . SER A 1 91 ? 0.139 8.290 9.231 1.00 78.31 91 SER A C 1
ATOM 717 O O . SER A 1 91 ? -0.594 8.246 8.242 1.00 78.31 91 SER A O 1
ATOM 719 N N . VAL A 1 92 ? 1.192 9.107 9.316 1.00 71.81 92 VAL A N 1
ATOM 720 C CA . VAL A 1 92 ? 1.639 10.029 8.253 1.00 71.81 92 VAL A CA 1
ATOM 721 C C . VAL A 1 92 ? 1.926 9.291 6.938 1.00 71.81 92 VAL A C 1
ATOM 723 O O . VAL A 1 92 ? 1.829 9.866 5.861 1.00 71.81 92 VAL A O 1
ATOM 726 N N . PHE A 1 93 ? 2.211 7.989 7.004 1.00 71.38 93 PHE A N 1
ATOM 727 C CA . PHE A 1 93 ? 2.430 7.149 5.827 1.00 71.38 93 PHE A CA 1
ATOM 728 C C . PHE A 1 93 ? 1.138 6.681 5.131 1.00 71.38 93 PHE A C 1
ATOM 730 O O . PHE A 1 93 ? 1.199 5.802 4.272 1.00 71.38 93 PHE A O 1
ATOM 737 N N . GLY A 1 94 ? -0.025 7.236 5.487 1.00 75.69 94 GLY A N 1
ATOM 738 C CA . GLY A 1 94 ? -1.294 6.929 4.824 1.00 75.69 94 GLY A CA 1
ATOM 739 C C . GLY A 1 94 ? -1.931 5.617 5.283 1.00 75.69 94 GLY A C 1
ATOM 740 O O . GLY A 1 94 ? -2.606 4.950 4.504 1.00 75.69 94 GLY A O 1
ATOM 741 N N . PHE A 1 95 ? -1.723 5.229 6.541 1.00 81.12 95 PHE A N 1
ATOM 742 C CA . PHE A 1 95 ? -2.370 4.055 7.132 1.00 81.12 95 PHE A CA 1
ATOM 743 C C . PHE A 1 95 ? -3.195 4.451 8.340 1.00 81.12 95 PHE A C 1
ATOM 745 O O . PHE A 1 95 ? -2.747 5.271 9.130 1.00 81.12 95 PHE A O 1
ATOM 752 N N . ALA A 1 96 ? -4.325 3.794 8.556 1.00 82.31 96 ALA A N 1
ATOM 753 C CA . ALA A 1 96 ? -4.971 3.760 9.857 1.00 82.31 96 ALA A CA 1
ATOM 754 C C . ALA A 1 96 ? -4.546 2.492 10.602 1.00 82.31 96 ALA A C 1
ATOM 756 O O . ALA A 1 96 ? -4.601 1.386 10.063 1.00 82.31 96 ALA A O 1
ATOM 757 N N . GLN A 1 97 ? -4.113 2.641 11.848 1.00 85.25 97 GLN A N 1
ATOM 758 C CA . GLN A 1 97 ? -3.857 1.541 12.759 1.00 85.25 97 GLN A CA 1
ATOM 759 C C . GLN A 1 97 ? -4.965 1.500 13.812 1.00 85.25 97 GLN A C 1
ATOM 761 O O . GLN A 1 97 ? -5.049 2.369 14.677 1.00 85.25 97 GLN A O 1
ATOM 766 N N . ALA A 1 98 ? -5.810 0.475 13.731 1.00 84.56 98 ALA A N 1
ATOM 767 C CA . ALA A 1 98 ? -6.83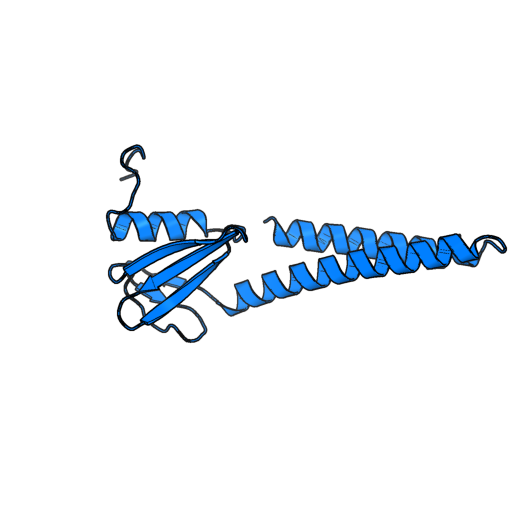3 0.173 14.721 1.00 84.56 98 ALA A CA 1
ATOM 768 C C . ALA A 1 98 ? -6.289 -0.870 15.702 1.00 84.56 98 ALA A C 1
ATOM 770 O O . ALA A 1 98 ? -5.812 -1.933 15.298 1.00 84.56 98 ALA A O 1
ATOM 771 N N . ARG A 1 99 ? -6.339 -0.577 16.999 1.00 86.38 99 ARG A N 1
ATOM 772 C CA . ARG A 1 99 ? -5.951 -1.498 18.070 1.00 86.38 99 ARG A CA 1
ATOM 773 C C . ARG A 1 99 ? -7.192 -1.924 18.827 1.00 86.38 99 ARG A C 1
ATOM 775 O O . ARG A 1 99 ? -7.966 -1.072 19.243 1.00 86.38 99 ARG A O 1
ATOM 782 N N 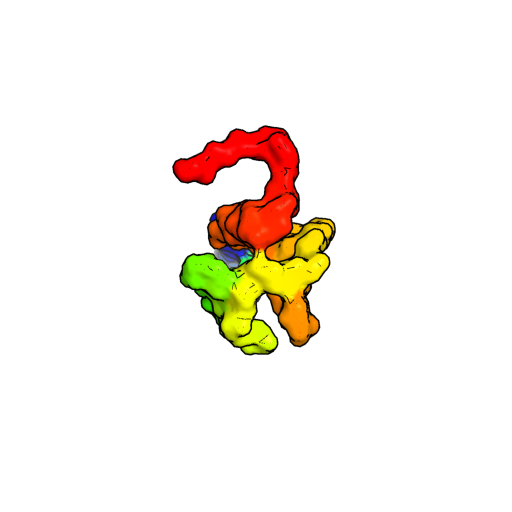. PHE A 1 100 ? -7.351 -3.223 19.025 1.00 85.31 100 PHE A N 1
ATOM 783 C CA . PHE A 1 100 ? -8.507 -3.821 19.678 1.00 85.31 100 PHE A CA 1
ATOM 784 C C . PHE A 1 100 ? -8.132 -4.468 21.015 1.00 85.31 100 PHE A C 1
ATOM 786 O O . PHE A 1 100 ? -6.963 -4.787 21.275 1.00 85.31 100 PHE A O 1
ATOM 793 N N . ALA A 1 101 ? -9.137 -4.688 21.862 1.00 78.81 101 ALA A N 1
ATOM 794 C CA . ALA A 1 101 ? -8.995 -5.388 23.127 1.00 78.81 101 ALA A CA 1
ATOM 795 C C . ALA A 1 101 ? -8.453 -6.805 22.876 1.00 78.81 101 ALA A C 1
ATOM 797 O O . ALA A 1 101 ? -8.801 -7.471 21.899 1.00 78.81 101 ALA A O 1
ATOM 798 N N . GLY A 1 102 ? -7.539 -7.257 23.735 1.00 75.75 102 GLY A N 1
ATOM 799 C CA . GLY A 1 102 ? -6.784 -8.495 23.507 1.00 75.75 102 GLY A CA 1
ATOM 800 C C . GLY A 1 102 ? -5.519 -8.316 22.660 1.00 75.75 102 GLY A C 1
ATOM 801 O O . GLY A 1 102 ? -4.947 -9.301 22.201 1.00 75.75 102 GLY A O 1
ATOM 802 N N . GLY A 1 103 ? -5.068 -7.073 22.444 1.00 77.38 103 GLY A N 1
ATOM 803 C CA . GLY A 1 103 ? -3.752 -6.765 21.869 1.00 77.38 103 GLY A CA 1
ATOM 804 C C . GLY A 1 103 ? -3.655 -6.923 20.350 1.00 77.38 103 GLY A C 1
ATOM 805 O O . GLY A 1 103 ? -2.574 -6.747 19.786 1.00 77.38 103 GLY A O 1
ATOM 806 N N . ARG A 1 104 ? -4.769 -7.219 19.676 1.00 82.19 104 ARG A N 1
ATOM 807 C CA . ARG A 1 104 ? -4.822 -7.368 18.219 1.00 82.19 104 ARG A CA 1
ATOM 808 C C . ARG A 1 104 ? -4.787 -5.997 17.558 1.00 82.19 104 ARG A C 1
ATOM 810 O O . ARG A 1 104 ? -5.490 -5.082 17.978 1.00 82.19 104 ARG A O 1
ATOM 817 N N . SER A 1 105 ? -3.978 -5.859 16.517 1.00 81.19 105 SER A N 1
ATOM 818 C CA . SER A 1 105 ? -3.885 -4.633 15.733 1.00 81.19 105 SER A CA 1
ATOM 819 C C . SER A 1 105 ? -4.166 -4.911 14.265 1.00 81.19 105 SER A C 1
ATOM 821 O O . SER A 1 105 ? -3.763 -5.933 13.707 1.00 81.19 105 SER A O 1
ATOM 823 N N . LEU A 1 106 ? -4.877 -3.980 13.649 1.00 82.38 106 LEU A N 1
ATOM 824 C CA . LEU A 1 106 ? -5.177 -3.954 12.236 1.00 82.38 106 LEU A CA 1
ATOM 825 C C . LEU A 1 106 ? -4.541 -2.708 11.634 1.00 82.38 106 LEU A C 1
ATOM 827 O O . LEU A 1 106 ? -4.750 -1.603 12.123 1.00 82.38 106 LEU A O 1
ATOM 831 N N . SER A 1 107 ? -3.793 -2.893 10.552 1.00 81.38 107 SER A N 1
ATOM 832 C CA . SER A 1 107 ? -3.344 -1.791 9.707 1.00 81.38 107 SER A CA 1
ATOM 833 C C . SER A 1 107 ? -4.177 -1.789 8.431 1.00 81.38 107 SER A C 1
ATOM 835 O O . SER A 1 107 ? -4.165 -2.772 7.685 1.00 81.38 107 SER A O 1
ATOM 837 N N . VAL A 1 108 ? -4.906 -0.697 8.223 1.00 80.25 108 VAL A N 1
ATOM 838 C CA . VAL A 1 108 ? -5.706 -0.404 7.035 1.00 80.25 108 VAL A CA 1
ATOM 839 C C . VAL A 1 108 ? -4.964 0.646 6.223 1.00 80.25 108 VAL A C 1
ATOM 841 O O . VAL A 1 108 ? -4.531 1.666 6.752 1.00 80.25 108 VAL A O 1
ATOM 844 N N . ASP A 1 109 ? -4.795 0.394 4.935 1.00 80.44 109 ASP A N 1
ATOM 845 C CA . ASP A 1 109 ? -4.240 1.374 4.007 1.00 80.44 109 ASP A CA 1
ATOM 846 C C . ASP A 1 109 ? -5.340 2.366 3.601 1.00 80.44 109 ASP A C 1
ATOM 848 O O . ASP A 1 109 ? -6.378 1.954 3.079 1.00 80.44 109 ASP A O 1
ATOM 852 N N . LEU A 1 110 ? -5.132 3.664 3.837 1.00 79.25 110 LEU A N 1
ATOM 853 C CA . LEU A 1 110 ? -6.130 4.695 3.537 1.00 79.25 110 LEU A CA 1
ATOM 854 C C . LEU A 1 110 ? -6.372 4.846 2.031 1.00 79.25 110 LEU A C 1
ATOM 856 O O . LEU A 1 110 ? -7.459 5.245 1.631 1.00 79.25 110 LEU A O 1
ATOM 860 N N . ALA A 1 111 ? -5.413 4.469 1.182 1.00 73.94 111 ALA A N 1
ATOM 861 C CA . ALA A 1 111 ? -5.567 4.522 -0.271 1.00 73.94 111 ALA A CA 1
ATOM 862 C C . ALA A 1 111 ? -6.252 3.270 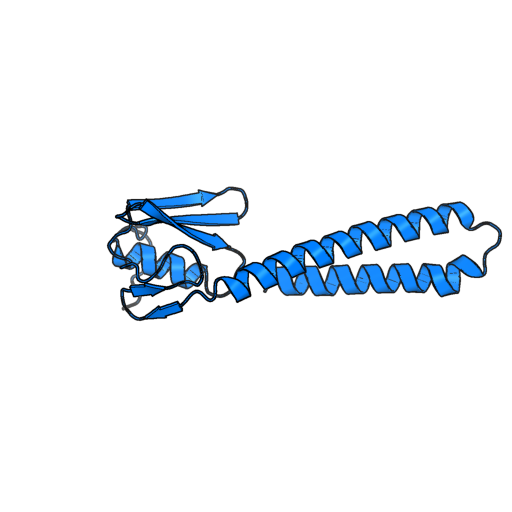-0.867 1.00 73.94 111 ALA A C 1
ATOM 864 O O . ALA A 1 111 ? -6.474 3.194 -2.088 1.00 73.94 111 ALA A O 1
ATOM 865 N N . ALA A 1 112 ? -6.582 2.274 -0.034 1.00 74.44 112 ALA A N 1
ATOM 866 C CA . ALA A 1 112 ? -7.366 1.115 -0.445 1.00 74.44 112 ALA A CA 1
ATOM 867 C C . ALA A 1 112 ? -8.834 1.490 -0.698 1.00 74.44 112 ALA A C 1
ATOM 869 O O . ALA A 1 112 ? -9.373 2.415 -0.104 1.00 74.44 112 ALA A O 1
ATOM 870 N N . ALA A 1 113 ? -9.497 0.771 -1.605 1.00 74.06 113 ALA A N 1
ATOM 871 C CA . ALA A 1 113 ? -10.929 0.967 -1.820 1.00 74.06 113 ALA A CA 1
ATOM 872 C C . ALA A 1 113 ? -11.722 0.472 -0.595 1.00 74.06 113 ALA A C 1
ATOM 874 O O . ALA A 1 113 ? -11.413 -0.600 -0.077 1.00 74.06 113 ALA A O 1
ATOM 875 N N . GLY A 1 114 ? -12.722 1.242 -0.153 1.00 75.31 114 GLY A N 1
ATOM 876 C CA . GLY A 1 114 ? -13.552 0.920 1.018 1.00 75.31 114 GLY A CA 1
ATOM 877 C C . GLY A 1 114 ? -12.861 1.124 2.373 1.00 75.31 114 GLY A C 1
ATOM 878 O O . GLY A 1 114 ? -13.404 0.718 3.396 1.00 75.31 114 GLY A O 1
ATOM 879 N N . SER A 1 115 ? -11.665 1.727 2.404 1.00 78.81 115 SER A N 1
ATOM 880 C CA . SER A 1 115 ? -10.970 2.087 3.649 1.00 78.81 115 SER A CA 1
ATOM 881 C C . SER A 1 115 ? -11.715 3.178 4.424 1.00 78.81 115 SER A C 1
ATOM 883 O O . SER A 1 115 ? -11.796 3.092 5.646 1.00 78.81 115 SER A O 1
ATOM 885 N N . SER A 1 116 ? -12.281 4.162 3.715 1.00 79.12 116 SER A N 1
ATOM 886 C CA . SER A 1 116 ? -13.118 5.232 4.266 1.00 79.12 116 SER A CA 1
ATOM 887 C C . SER A 1 116 ? -14.326 4.656 4.990 1.00 79.12 116 SER A C 1
ATOM 889 O O . SER A 1 116 ? -14.493 4.905 6.177 1.00 79.12 116 SER A O 1
ATOM 891 N N . ASP A 1 117 ? -15.088 3.810 4.299 1.00 81.00 117 ASP A N 1
ATOM 892 C CA . ASP A 1 117 ? -16.346 3.246 4.791 1.00 81.00 117 ASP A CA 1
ATOM 893 C C . ASP A 1 117 ? -16.092 2.330 5.994 1.00 81.00 117 ASP A C 1
ATOM 895 O O . ASP A 1 117 ? -16.865 2.285 6.947 1.00 81.00 117 ASP A O 1
ATOM 899 N N . LEU A 1 118 ? -14.968 1.608 5.977 1.00 80.69 118 LEU A N 1
ATOM 900 C CA . LEU A 1 118 ? -14.540 0.777 7.094 1.00 80.69 118 LEU A CA 1
ATOM 901 C C . LEU A 1 118 ? -14.176 1.606 8.328 1.00 80.69 118 LEU A C 1
ATOM 903 O O . LEU A 1 118 ? -14.551 1.237 9.439 1.00 80.69 118 LEU A O 1
ATOM 907 N N . ILE A 1 119 ? -13.402 2.678 8.145 1.00 82.69 119 ILE A N 1
ATOM 908 C CA . ILE A 1 119 ? -12.987 3.557 9.243 1.00 82.69 119 ILE A CA 1
ATOM 909 C C . ILE A 1 119 ? -14.202 4.261 9.828 1.00 82.69 119 ILE A C 1
ATOM 911 O O . ILE A 1 119 ? -14.376 4.225 11.039 1.00 82.69 119 ILE A O 1
ATOM 915 N N . GLU A 1 120 ? -15.073 4.792 8.977 1.00 82.44 120 GLU A N 1
ATOM 916 C CA . GLU A 1 120 ? -16.340 5.403 9.372 1.00 82.44 120 GLU A CA 1
ATOM 917 C C . GLU A 1 120 ? -17.201 4.422 10.166 1.00 82.44 120 GLU A C 1
ATOM 919 O O . GLU A 1 120 ? -17.618 4.726 11.279 1.00 82.44 120 GLU A O 1
ATOM 924 N N . LYS A 1 121 ? -17.343 3.177 9.695 1.00 82.50 121 LYS A N 1
ATOM 925 C CA . LYS A 1 121 ? -18.090 2.160 10.441 1.00 82.50 121 LYS A CA 1
ATOM 926 C C . LYS A 1 121 ? -17.473 1.850 11.806 1.00 82.50 121 LYS A C 1
ATOM 928 O O . LYS A 1 121 ? -18.199 1.623 12.773 1.00 82.50 121 LYS A O 1
ATOM 933 N N . ILE A 1 122 ? -16.144 1.801 11.892 1.00 81.88 122 ILE A N 1
ATOM 934 C CA . ILE A 1 122 ? -15.431 1.583 13.155 1.00 81.88 122 ILE A CA 1
ATOM 935 C C . ILE A 1 122 ? -15.621 2.786 14.089 1.00 81.88 122 ILE A C 1
ATOM 937 O O . ILE A 1 122 ? -15.811 2.582 15.286 1.00 81.88 122 ILE A O 1
ATOM 941 N N . GLU A 1 123 ? -15.596 4.013 13.574 1.00 82.50 123 GLU A N 1
ATOM 942 C CA . GLU A 1 123 ? -15.839 5.234 14.346 1.00 82.50 123 GLU A CA 1
ATOM 943 C C . GLU A 1 123 ? -17.278 5.282 14.877 1.00 82.50 123 GLU A C 1
ATOM 945 O O . GLU A 1 123 ? -17.465 5.461 16.081 1.00 82.50 123 GLU A O 1
ATOM 950 N N . ASP A 1 124 ? -18.276 5.008 14.035 1.00 82.88 124 ASP A N 1
ATOM 951 C CA . ASP A 1 124 ? -19.699 4.997 14.400 1.00 82.88 124 ASP A CA 1
ATOM 952 C C . ASP A 1 124 ? -20.011 3.968 15.487 1.00 82.88 124 ASP A C 1
ATOM 954 O O . ASP A 1 124 ? -20.640 4.272 16.502 1.00 82.88 124 ASP A O 1
ATOM 958 N N . VAL A 1 125 ? -19.534 2.731 15.311 1.00 81.38 125 VAL A N 1
ATOM 959 C CA . VAL A 1 125 ? -19.784 1.631 16.257 1.00 81.38 125 VAL A CA 1
ATOM 960 C C . VAL A 1 125 ? -19.145 1.897 17.626 1.00 81.38 125 VAL A C 1
ATOM 962 O O . VAL A 1 125 ? -19.625 1.377 18.637 1.00 81.38 125 VAL A O 1
ATOM 965 N N . ASN A 1 126 ? -18.082 2.706 17.675 1.00 80.50 126 ASN A N 1
ATOM 966 C CA . ASN A 1 126 ? -17.385 3.077 18.907 1.00 80.50 126 ASN A CA 1
ATOM 967 C C . ASN A 1 126 ? -17.755 4.479 19.423 1.00 80.50 126 ASN A C 1
ATOM 969 O O . ASN A 1 126 ? -17.190 4.913 20.424 1.00 80.50 126 ASN A O 1
ATOM 973 N N . GLY A 1 127 ? -18.694 5.182 18.776 1.00 77.00 127 GLY A N 1
ATOM 974 C CA . GLY A 1 127 ? -19.097 6.538 19.165 1.00 77.00 127 GLY A CA 1
ATOM 975 C C . GLY A 1 127 ? -17.973 7.574 19.052 1.00 77.00 127 GLY A C 1
ATOM 976 O O . GLY A 1 127 ? -17.990 8.576 19.760 1.00 77.00 127 GLY A O 1
ATOM 977 N N . LEU A 1 128 ? -16.981 7.315 18.195 1.00 74.69 128 LEU A N 1
ATOM 978 C CA . LEU A 1 128 ? -15.843 8.199 17.920 1.00 74.69 128 LEU A CA 1
ATOM 979 C C . LEU A 1 128 ? -16.086 9.099 16.702 1.00 74.69 128 LEU A C 1
ATOM 981 O O . LEU A 1 128 ? -15.184 9.834 16.300 1.00 74.69 128 LEU A O 1
ATOM 985 N N . ALA A 1 129 ? -17.280 9.030 16.109 1.00 68.88 129 ALA A N 1
ATOM 986 C CA . ALA A 1 129 ? -17.660 9.865 14.984 1.00 68.88 129 ALA A CA 1
ATOM 987 C C . ALA A 1 129 ? -17.536 11.360 15.360 1.00 68.88 129 ALA A C 1
ATOM 989 O O . ALA A 1 129 ? -18.026 11.770 16.418 1.00 68.88 129 ALA A O 1
ATOM 990 N N . PRO A 1 130 ? -16.882 12.190 14.525 1.00 65.69 130 PRO A N 1
ATOM 991 C CA . PRO A 1 130 ? -16.823 13.627 14.750 1.00 65.69 130 PRO A CA 1
ATOM 992 C C . PRO A 1 130 ? -18.238 14.224 14.792 1.00 65.69 130 PRO A C 1
ATOM 994 O O . PRO A 1 130 ? -19.075 13.898 13.952 1.00 65.69 130 PRO A O 1
ATOM 997 N N . ALA A 1 131 ? -18.489 15.124 15.748 1.00 60.44 131 ALA A N 1
ATOM 998 C CA . ALA A 1 131 ? -19.818 15.676 16.045 1.00 60.44 131 ALA A CA 1
ATOM 999 C C . ALA A 1 131 ? -20.494 16.429 14.877 1.00 60.44 131 ALA A C 1
ATOM 1001 O O . ALA A 1 131 ? -21.700 16.657 14.923 1.00 60.44 131 ALA A O 1
ATOM 1002 N N . ASP A 1 132 ? -19.740 16.783 13.833 1.00 60.84 132 ASP A N 1
ATOM 1003 C CA . ASP A 1 132 ? -20.211 17.566 12.683 1.00 60.84 132 ASP A CA 1
ATOM 1004 C C . ASP A 1 132 ? -20.659 16.710 11.479 1.00 60.84 132 ASP A C 1
ATOM 1006 O O . ASP A 1 132 ? -20.987 17.254 10.421 1.00 60.84 132 ASP A O 1
ATOM 1010 N N . ARG A 1 133 ? -20.667 15.374 11.587 1.00 56.19 133 ARG A N 1
ATOM 1011 C CA . ARG A 1 133 ? -21.084 14.493 10.482 1.00 56.19 133 ARG A CA 1
ATOM 1012 C C . ARG A 1 133 ? -22.614 14.316 10.487 1.00 56.19 133 ARG A C 1
ATOM 1014 O O . ARG A 1 133 ? -23.161 13.915 11.516 1.00 56.19 133 ARG A O 1
ATOM 1021 N N . PRO A 1 134 ? -23.332 14.594 9.378 1.00 48.22 134 PRO A N 1
ATOM 1022 C CA . PRO A 1 134 ? -24.759 14.304 9.297 1.00 48.22 134 PRO A CA 1
ATOM 1023 C C . PRO A 1 134 ? -24.949 12.790 9.397 1.00 48.22 134 PRO A C 1
ATOM 1025 O O . PRO A 1 134 ? -24.426 12.046 8.574 1.00 48.22 134 PRO A O 1
ATOM 1028 N N . GLY A 1 135 ? -25.647 12.339 10.439 1.00 44.16 135 GLY A N 1
ATOM 1029 C CA . GLY A 1 135 ? -25.926 10.923 10.644 1.00 44.16 135 GLY A CA 1
ATOM 1030 C C . GLY A 1 135 ? -26.763 10.384 9.491 1.00 44.16 135 GLY A C 1
ATOM 1031 O O . GLY A 1 135 ? -27.942 10.716 9.376 1.00 44.16 135 GLY A O 1
ATOM 1032 N N . GLU A 1 136 ? -26.158 9.570 8.632 1.00 46.47 136 GLU A N 1
ATOM 1033 C CA . GLU A 1 136 ? -26.913 8.773 7.675 1.00 46.47 136 GLU A CA 1
ATOM 1034 C C . GLU A 1 136 ? -27.502 7.573 8.429 1.00 46.47 136 GLU A C 1
ATOM 1036 O O . GLU A 1 136 ? -26.794 6.662 8.864 1.00 46.47 136 GLU A O 1
ATOM 1041 N N . HIS A 1 137 ? -28.813 7.661 8.667 1.00 41.97 137 HIS A N 1
ATOM 1042 C CA . HIS A 1 137 ? -29.666 6.586 9.169 1.00 41.97 137 HIS A CA 1
ATOM 1043 C C . HIS A 1 137 ? -29.893 5.502 8.113 1.00 41.97 137 HIS A C 1
ATOM 1045 O O . HIS A 1 137 ? -30.102 5.864 6.933 1.00 41.97 137 HIS A O 1
#